Protein AF-A0A7W3Z6Q0-F1 (afdb_monomer)

pLDDT: mean 88.51, std 4.12, range [71.19, 93.31]

Secondary structure (DSSP, 8-state):
--EEEE--SSTTPPPPTTHHHHHHHHHHHTTT--SEEEEEEETTTTEEEEEEE--SS-HHHHHHHHHHHHHHH-

Mean predicted aligned error: 3.75 Å

Sequence (74 aa):
MANLEFKPYLLTEEKPKEFEDFRNLTSELLKDIEGDITFYHIATLGKFEITSNNLKLDQNKLNSFINEISDYLI

Radius of gyration: 11.49 Å; Cα contacts (8 Å, |Δi|>4): 109; chains: 1; bounding box: 27×22×28 Å

Structure (mmCIF, N/CA/C/O backbone):
data_AF-A0A7W3Z6Q0-F1
#
_entry.id   AF-A0A7W3Z6Q0-F1
#
loop_
_atom_site.group_PDB
_atom_site.id
_atom_site.type_symbol
_atom_site.label_atom_id
_atom_site.label_alt_id
_atom_site.label_comp_id
_atom_site.label_asym_id
_atom_site.label_entity_id
_atom_site.label_seq_id
_atom_site.pdbx_PDB_ins_code
_atom_site.Cartn_x
_atom_site.Cartn_y
_atom_site.Cartn_z
_atom_site.occupancy
_atom_site.B_iso_or_equiv
_atom_site.auth_seq_id
_atom_site.auth_comp_id
_atom_site.auth_asym_id
_atom_site.auth_atom_id
_atom_site.pdbx_PDB_model_num
ATOM 1 N N . MET A 1 1 ? -12.113 7.600 7.143 1.00 80.94 1 MET A N 1
ATOM 2 C CA . MET A 1 1 ? -11.514 6.965 5.956 1.00 80.94 1 MET A CA 1
ATOM 3 C C . MET A 1 1 ? -10.045 7.326 5.897 1.00 80.94 1 MET A C 1
ATOM 5 O O . MET A 1 1 ? -9.721 8.504 6.032 1.00 80.94 1 MET A O 1
ATOM 9 N N . ALA A 1 2 ? -9.188 6.319 5.729 1.00 84.00 2 ALA A N 1
ATOM 10 C CA . ALA A 1 2 ? -7.750 6.505 5.645 1.00 84.00 2 ALA A CA 1
ATOM 11 C C . ALA A 1 2 ? -7.384 7.306 4.390 1.00 84.00 2 ALA A C 1
ATOM 13 O O . ALA A 1 2 ? -7.883 7.037 3.295 1.00 84.00 2 ALA A O 1
ATOM 14 N N . ASN A 1 3 ? -6.502 8.281 4.547 1.00 88.44 3 ASN A N 1
ATOM 15 C CA . ASN A 1 3 ? -5.928 9.034 3.452 1.00 88.44 3 ASN A CA 1
ATOM 16 C C . ASN A 1 3 ? -4.702 8.285 2.911 1.00 88.44 3 ASN A C 1
ATOM 18 O O . ASN A 1 3 ? -3.789 7.946 3.662 1.00 88.44 3 ASN A O 1
ATOM 22 N N . LEU A 1 4 ? -4.710 7.991 1.612 1.00 89.88 4 LEU A N 1
ATOM 23 C CA . LEU A 1 4 ? -3.693 7.179 0.945 1.00 89.88 4 LEU A CA 1
ATOM 24 C C . LEU A 1 4 ? -2.849 8.074 0.035 1.00 89.88 4 LEU A C 1
ATOM 26 O O . LEU A 1 4 ? -3.363 8.590 -0.963 1.00 89.88 4 LEU A O 1
ATOM 30 N N . GLU A 1 5 ? -1.565 8.232 0.350 1.00 90.69 5 GLU A N 1
ATOM 31 C CA . GLU A 1 5 ? -0.641 9.082 -0.405 1.00 90.69 5 GLU A CA 1
ATOM 32 C C . GLU A 1 5 ? 0.461 8.257 -1.078 1.00 90.69 5 GLU A C 1
ATOM 34 O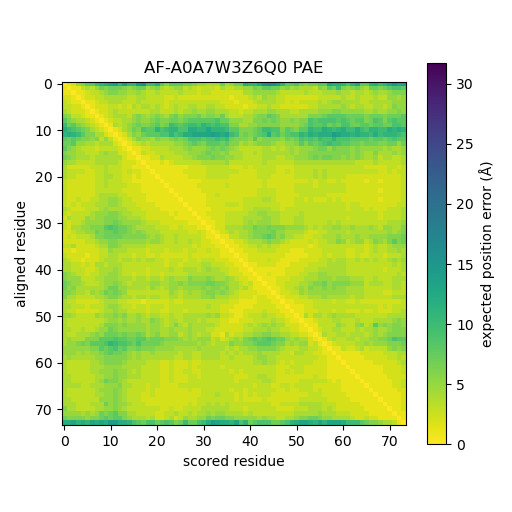 O . GLU A 1 5 ? 1.066 7.384 -0.461 1.00 90.69 5 GLU A O 1
ATOM 39 N N . PHE A 1 6 ? 0.752 8.554 -2.346 1.00 89.50 6 PHE A N 1
ATOM 40 C CA . PHE A 1 6 ? 1.944 8.035 -3.014 1.00 89.50 6 PHE A CA 1
ATOM 41 C C . PHE A 1 6 ? 3.102 9.006 -2.822 1.00 89.50 6 PHE A C 1
ATOM 43 O O . PHE A 1 6 ? 2.997 10.175 -3.195 1.00 89.50 6 PHE A O 1
ATOM 50 N N . LYS A 1 7 ? 4.227 8.498 -2.331 1.00 89.94 7 LYS A N 1
ATOM 51 C CA . LYS A 1 7 ? 5.489 9.214 -2.276 1.00 89.94 7 LYS A CA 1
ATOM 52 C C . LYS A 1 7 ? 6.555 8.400 -3.005 1.00 89.94 7 LYS A C 1
ATOM 54 O O . LYS A 1 7 ? 6.878 7.298 -2.562 1.00 89.94 7 LYS A O 1
ATOM 59 N N . PRO A 1 8 ? 7.115 8.924 -4.104 1.00 84.44 8 PRO A N 1
ATOM 60 C CA . PRO A 1 8 ? 8.187 8.234 -4.796 1.00 84.44 8 PRO A CA 1
ATOM 61 C C . PRO A 1 8 ? 9.430 8.151 -3.900 1.00 84.44 8 PRO A C 1
ATOM 63 O O . PRO A 1 8 ? 9.691 9.054 -3.094 1.00 84.44 8 PRO A O 1
ATOM 66 N N . TYR A 1 9 ? 10.194 7.069 -4.034 1.00 78.12 9 TYR A N 1
ATOM 67 C CA . TYR A 1 9 ? 11.447 6.894 -3.304 1.00 78.12 9 TYR A CA 1
ATOM 68 C C . TYR A 1 9 ? 12.538 7.795 -3.898 1.00 78.12 9 TYR A C 1
ATOM 70 O O . TYR A 1 9 ? 13.286 8.447 -3.166 1.00 78.12 9 TYR A O 1
ATOM 78 N N . LEU A 1 10 ? 12.577 7.903 -5.230 1.00 79.94 10 LEU A N 1
ATOM 79 C CA . LEU A 1 10 ? 13.419 8.850 -5.964 1.00 79.94 10 LEU A CA 1
ATOM 80 C C . LEU A 1 10 ? 12.570 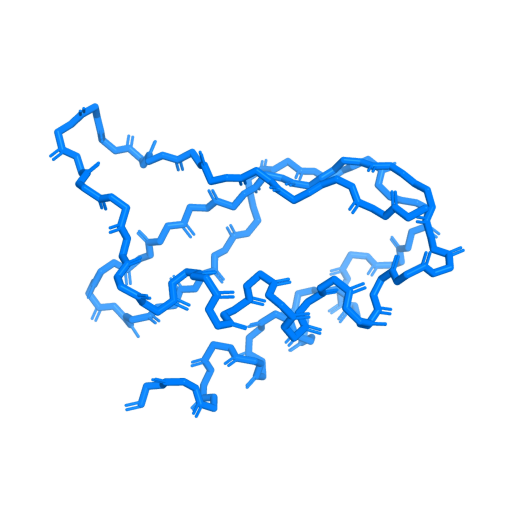9.977 -6.554 1.00 79.94 10 LEU A C 1
ATOM 82 O O . LEU A 1 10 ? 11.522 9.728 -7.129 1.00 79.94 10 LEU A O 1
ATOM 86 N N . LEU A 1 11 ? 13.052 11.223 -6.529 1.00 77.50 11 LEU A N 1
ATOM 87 C CA . LEU A 1 11 ? 12.319 12.379 -7.086 1.00 77.50 11 LEU A CA 1
ATOM 88 C C . LEU A 1 11 ? 11.945 12.242 -8.576 1.00 77.50 11 LEU A C 1
ATOM 90 O O . LEU A 1 11 ? 11.091 12.977 -9.060 1.00 77.50 11 LEU A O 1
ATOM 94 N N . THR A 1 12 ? 12.603 11.337 -9.300 1.00 79.00 12 THR A N 1
ATOM 95 C CA . THR A 1 12 ? 12.377 11.061 -10.723 1.00 79.00 12 THR A CA 1
ATOM 96 C C . THR A 1 12 ? 11.428 9.892 -10.980 1.00 79.00 12 THR A C 1
ATOM 98 O O . THR A 1 12 ? 11.156 9.598 -12.140 1.00 79.00 12 THR A O 1
ATOM 101 N N . GLU A 1 13 ? 10.979 9.175 -9.946 1.00 80.12 13 GLU A N 1
ATOM 102 C CA . GLU A 1 13 ? 10.033 8.076 -10.123 1.00 80.12 13 GLU A CA 1
ATOM 103 C C . GLU A 1 13 ? 8.648 8.616 -10.456 1.00 80.12 13 GLU A C 1
ATOM 105 O O . GLU A 1 13 ? 8.053 9.404 -9.716 1.00 80.12 13 GLU A O 1
ATOM 110 N N . GLU A 1 14 ? 8.125 8.149 -11.582 1.00 83.94 14 GLU A N 1
ATOM 111 C CA . GLU A 1 14 ? 6.731 8.356 -11.923 1.00 83.94 14 GLU A CA 1
ATOM 112 C C . GLU A 1 14 ? 5.840 7.481 -11.043 1.00 83.94 14 GLU A C 1
ATOM 114 O O . GLU A 1 14 ? 6.205 6.386 -10.605 1.00 83.94 14 GLU A O 1
ATOM 119 N N . LYS A 1 15 ? 4.631 7.977 -10.800 1.00 86.00 15 LYS A N 1
ATOM 120 C CA . LYS A 1 15 ? 3.594 7.213 -10.125 1.00 86.00 15 LYS A CA 1
ATOM 121 C C . LYS A 1 15 ? 3.236 5.978 -10.973 1.00 86.00 15 LYS A C 1
ATOM 123 O O . LYS A 1 15 ? 2.903 6.156 -12.146 1.00 86.00 15 LYS A O 1
ATOM 128 N N . PRO A 1 16 ? 3.269 4.756 -10.412 1.00 88.00 16 PRO A N 1
ATOM 129 C CA . PRO A 1 16 ? 2.945 3.540 -11.157 1.00 88.00 16 PRO A CA 1
ATOM 130 C C . PRO A 1 16 ? 1.504 3.557 -11.659 1.00 88.00 16 PRO A C 1
ATOM 132 O O . PRO A 1 16 ? 0.624 4.135 -11.011 1.00 88.00 16 PRO A O 1
ATOM 135 N N . LYS A 1 17 ? 1.245 2.884 -12.783 1.00 88.50 17 LYS A N 1
ATOM 136 C CA . LYS A 1 17 ? -0.107 2.795 -13.362 1.00 88.50 17 LYS A CA 1
ATOM 137 C C . LYS A 1 17 ? -1.057 2.047 -12.430 1.00 88.50 17 LYS A C 1
ATOM 139 O O . LYS A 1 17 ? -2.215 2.421 -12.292 1.00 88.50 17 LYS A O 1
ATOM 144 N N . GLU A 1 18 ? -0.511 1.056 -11.743 1.00 89.25 18 GLU A N 1
ATOM 145 C CA . GLU A 1 18 ? -1.168 0.155 -10.807 1.00 89.25 18 GLU A CA 1
ATOM 146 C C . GLU A 1 18 ? -1.551 0.867 -9.500 1.00 89.25 18 GLU A C 1
ATOM 148 O O . GLU A 1 18 ? -2.354 0.348 -8.728 1.00 89.25 18 GLU A O 1
ATOM 153 N N . PHE A 1 19 ? -1.017 2.070 -9.232 1.00 90.38 19 PHE A N 1
ATOM 154 C CA . PHE A 1 19 ? -1.275 2.751 -7.963 1.00 90.38 19 PHE A CA 1
ATOM 155 C C . PHE A 1 19 ? -2.742 3.144 -7.790 1.00 90.38 19 PHE A C 1
ATOM 157 O O . PHE A 1 19 ? -3.233 3.108 -6.667 1.00 90.38 19 PHE A O 1
ATOM 164 N N . GLU A 1 20 ? -3.454 3.552 -8.844 1.00 90.94 20 GLU A N 1
ATOM 165 C CA . GLU A 1 20 ? -4.874 3.905 -8.681 1.00 90.94 20 GLU A CA 1
ATOM 166 C C . GLU A 1 20 ? -5.718 2.677 -8.326 1.00 90.94 20 GLU A C 1
ATOM 168 O O . GLU A 1 20 ? -6.564 2.759 -7.436 1.00 90.94 20 GLU A O 1
ATOM 173 N N . ASP A 1 21 ? -5.434 1.523 -8.932 1.00 92.75 21 ASP A N 1
ATOM 174 C CA . ASP A 1 21 ? -6.113 0.268 -8.602 1.00 92.75 21 ASP A CA 1
ATOM 175 C C . ASP A 1 21 ? -5.763 -0.190 -7.181 1.00 92.75 21 ASP A C 1
ATOM 177 O O . ASP A 1 21 ? -6.654 -0.491 -6.381 1.00 92.75 21 ASP A O 1
ATOM 181 N N . PHE A 1 22 ? -4.478 -0.125 -6.819 1.00 93.31 22 PHE A N 1
ATOM 182 C CA . PHE A 1 22 ? -3.999 -0.370 -5.459 1.00 93.31 22 PHE A CA 1
ATOM 183 C C . PHE A 1 22 ? -4.692 0.537 -4.440 1.00 93.31 22 PHE A C 1
ATOM 185 O O . PHE A 1 22 ? -5.179 0.070 -3.407 1.00 93.31 22 PHE A O 1
ATOM 192 N N . ARG A 1 23 ? -4.768 1.839 -4.730 1.00 91.81 23 ARG A N 1
ATOM 193 C CA . ARG A 1 23 ? -5.392 2.842 -3.869 1.00 91.81 23 ARG A CA 1
ATOM 194 C C . ARG A 1 23 ? -6.876 2.564 -3.699 1.00 91.81 23 ARG A C 1
ATOM 196 O O . ARG A 1 23 ? -7.358 2.641 -2.575 1.00 91.81 23 ARG A O 1
ATOM 203 N N . ASN A 1 24 ? -7.589 2.218 -4.767 1.00 92.81 24 ASN A N 1
ATOM 204 C CA . ASN A 1 24 ? -9.014 1.906 -4.697 1.00 92.81 24 ASN A CA 1
ATOM 205 C C . ASN A 1 24 ? -9.267 0.690 -3.795 1.00 92.81 24 ASN A C 1
ATOM 207 O O . ASN A 1 24 ? -10.032 0.799 -2.834 1.00 92.81 24 ASN A O 1
ATOM 211 N N . LEU A 1 25 ? -8.560 -0.421 -4.026 1.00 93.00 25 LEU A N 1
ATOM 212 C CA . LEU A 1 25 ? -8.679 -1.640 -3.213 1.00 93.00 25 LEU A CA 1
ATOM 213 C C . LEU A 1 25 ? -8.312 -1.390 -1.743 1.00 93.00 25 LEU A C 1
ATOM 215 O O . LEU A 1 25 ? -9.037 -1.787 -0.830 1.00 93.00 25 LEU A O 1
ATOM 219 N N . THR A 1 26 ? -7.218 -0.667 -1.511 1.00 91.19 26 THR A N 1
ATOM 220 C CA . THR A 1 26 ? -6.753 -0.329 -0.161 1.00 91.19 26 THR A CA 1
ATOM 221 C C . THR A 1 26 ? -7.718 0.630 0.542 1.00 91.19 26 THR A C 1
ATOM 223 O O . THR A 1 26 ? -7.951 0.505 1.744 1.00 91.19 26 THR A O 1
ATOM 226 N N . SER A 1 27 ? -8.328 1.568 -0.190 1.00 90.94 27 SER A N 1
ATOM 227 C CA . SER A 1 27 ? -9.286 2.528 0.371 1.00 90.94 27 SER A CA 1
ATOM 228 C C . SER A 1 27 ? -10.585 1.863 0.812 1.00 90.94 27 SER A C 1
ATOM 230 O O . SER A 1 27 ? -11.118 2.225 1.857 1.00 90.94 27 SER A O 1
ATOM 232 N N . GLU A 1 28 ? -11.050 0.848 0.077 1.00 91.00 28 GLU A N 1
ATOM 233 C CA . GLU A 1 28 ? -12.217 0.045 0.451 1.00 91.00 28 GLU A CA 1
ATOM 234 C C . GLU A 1 28 ? -11.944 -0.731 1.747 1.00 91.00 28 GLU A C 1
ATOM 236 O O . GLU A 1 28 ? -12.781 -0.753 2.651 1.00 91.00 28 GLU A O 1
ATOM 241 N N . LEU A 1 29 ? -10.745 -1.311 1.874 1.00 87.94 29 LEU A N 1
ATOM 242 C CA . LEU A 1 29 ? -10.325 -2.068 3.056 1.00 87.94 29 LEU A CA 1
ATOM 243 C C . LEU A 1 29 ? -10.151 -1.178 4.299 1.00 87.94 29 LEU A C 1
ATOM 245 O O . LEU A 1 29 ? -10.399 -1.621 5.420 1.00 87.94 29 LEU A O 1
ATOM 249 N N . LEU A 1 30 ? -9.756 0.083 4.110 1.00 89.62 30 LEU A N 1
ATOM 250 C CA . LEU A 1 30 ? -9.501 1.049 5.184 1.00 89.62 30 LEU A CA 1
ATOM 251 C C . LEU A 1 30 ? -10.600 2.118 5.334 1.00 89.62 30 LEU A C 1
ATOM 253 O O . LEU A 1 30 ? -10.384 3.142 5.993 1.00 89.62 30 LEU A O 1
ATOM 257 N N . LYS A 1 31 ? -11.784 1.907 4.745 1.00 90.12 31 LYS A N 1
ATOM 258 C CA . LYS A 1 31 ? -12.851 2.924 4.688 1.00 90.12 31 LYS A CA 1
ATOM 259 C C . LYS A 1 31 ? -13.318 3.407 6.063 1.00 90.12 31 LYS A C 1
ATOM 261 O O . LYS A 1 31 ? -13.520 4.608 6.258 1.00 90.12 31 LYS A O 1
ATOM 266 N N . ASP A 1 32 ? -13.383 2.491 7.027 1.00 90.50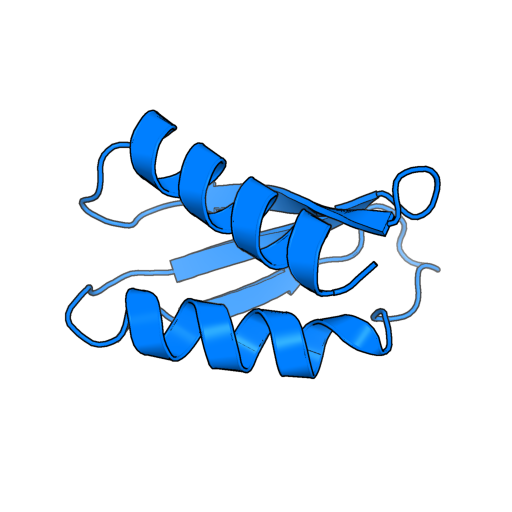 32 ASP A N 1
ATOM 267 C CA . ASP A 1 32 ? -13.868 2.742 8.391 1.00 90.50 32 ASP A CA 1
ATOM 268 C C . ASP A 1 32 ? -12.753 3.151 9.369 1.00 90.50 32 ASP A C 1
ATOM 270 O O . ASP A 1 32 ? -12.997 3.347 10.559 1.00 90.50 32 ASP A O 1
ATOM 274 N N . ILE A 1 33 ? -11.516 3.283 8.885 1.00 88.94 33 ILE A N 1
ATOM 275 C CA . ILE A 1 33 ? -10.358 3.648 9.703 1.00 88.94 33 ILE A CA 1
ATOM 276 C C . ILE A 1 33 ? -10.007 5.109 9.423 1.00 88.94 33 ILE A C 1
ATOM 278 O O . ILE A 1 33 ? -10.151 5.602 8.305 1.00 88.94 33 ILE A O 1
ATOM 282 N N . GLU A 1 34 ? -9.584 5.836 10.450 1.00 89.94 34 GLU A N 1
ATOM 283 C CA . GLU A 1 34 ? -9.080 7.204 10.321 1.00 89.94 34 GLU A CA 1
ATOM 284 C C . GLU A 1 34 ? -7.556 7.231 10.419 1.00 89.94 34 GLU A C 1
ATOM 286 O O . GLU A 1 34 ? -6.965 6.491 11.212 1.00 89.94 34 GLU A O 1
ATOM 291 N N . GLY A 1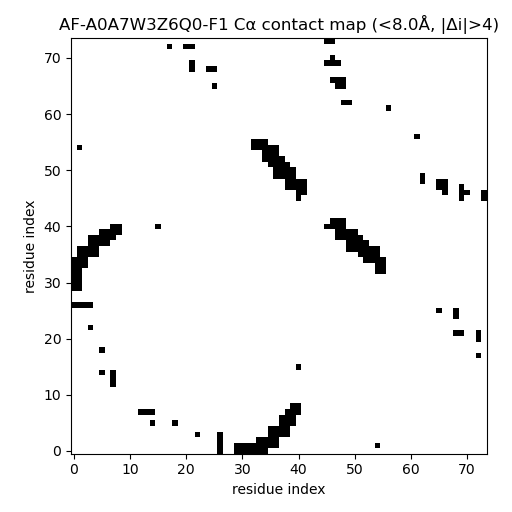 35 ? -6.947 8.107 9.620 1.00 89.56 35 GLY A N 1
ATOM 292 C CA . GLY A 1 35 ? -5.511 8.353 9.581 1.00 89.56 35 GLY A CA 1
ATOM 293 C C . GLY A 1 35 ? -4.994 8.532 8.156 1.00 89.56 35 GLY A C 1
ATOM 294 O O . GLY A 1 35 ? -5.765 8.654 7.209 1.00 89.56 35 GLY A O 1
ATOM 295 N N . ASP A 1 36 ? -3.681 8.516 8.021 1.00 91.25 36 ASP A N 1
ATOM 296 C CA . ASP A 1 36 ? -2.893 8.719 6.826 1.00 91.25 36 ASP A CA 1
ATOM 297 C C . ASP A 1 36 ? -1.876 7.590 6.714 1.00 91.25 36 ASP A C 1
ATOM 299 O O . ASP A 1 36 ? -1.252 7.153 7.693 1.00 91.25 36 ASP A O 1
ATOM 303 N N . ILE A 1 37 ? -1.686 7.149 5.483 1.00 92.12 37 ILE A N 1
ATOM 304 C CA . ILE A 1 37 ? -0.672 6.179 5.133 1.00 92.12 37 ILE A CA 1
ATOM 305 C C . ILE A 1 37 ? -0.015 6.597 3.824 1.00 92.12 37 ILE A C 1
ATOM 307 O O . ILE A 1 37 ? -0.671 6.954 2.842 1.00 92.12 37 ILE A O 1
ATOM 311 N N . THR A 1 38 ? 1.311 6.579 3.837 1.00 92.25 38 THR A N 1
ATOM 312 C CA . THR A 1 38 ? 2.130 6.959 2.694 1.00 92.25 38 THR A CA 1
ATOM 313 C C . THR A 1 38 ? 2.820 5.725 2.149 1.00 92.25 38 THR A C 1
ATOM 315 O O . THR A 1 38 ? 3.487 4.998 2.891 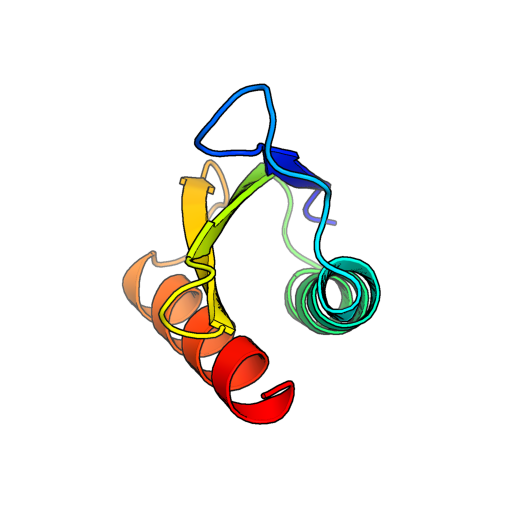1.00 92.25 38 THR A O 1
ATOM 318 N N . PHE A 1 39 ? 2.716 5.524 0.844 1.00 91.50 39 PHE A N 1
ATOM 319 C CA . PHE A 1 39 ? 3.278 4.383 0.139 1.00 91.50 39 PHE A CA 1
ATOM 320 C C . PHE A 1 39 ? 4.389 4.808 -0.803 1.00 91.50 39 PHE A C 1
ATOM 322 O O . PHE A 1 39 ? 4.353 5.908 -1.348 1.00 91.50 39 PHE A O 1
ATOM 329 N N . TYR A 1 40 ? 5.315 3.896 -1.056 1.00 91.12 40 TYR A N 1
ATOM 330 C CA . TYR A 1 40 ? 6.235 3.965 -2.183 1.00 91.12 40 TYR A CA 1
ATOM 331 C C . TYR A 1 40 ? 6.145 2.674 -2.996 1.00 91.12 40 TYR A C 1
ATOM 333 O O . TYR A 1 40 ? 5.589 1.679 -2.529 1.00 91.12 40 TYR A O 1
ATOM 341 N N . HIS A 1 41 ? 6.660 2.699 -4.223 1.00 90.38 41 HIS A N 1
ATOM 342 C CA . HIS A 1 41 ? 6.639 1.548 -5.118 1.00 90.38 41 HIS A CA 1
ATOM 343 C C . HIS A 1 41 ? 8.044 0.992 -5.318 1.00 90.38 41 HIS A C 1
ATOM 345 O O . HIS A 1 41 ? 8.966 1.721 -5.676 1.00 90.38 41 HIS A O 1
ATOM 351 N N . ILE A 1 42 ? 8.196 -0.313 -5.131 1.00 89.12 42 ILE A N 1
ATOM 352 C CA . ILE A 1 42 ? 9.419 -1.047 -5.421 1.00 89.12 42 ILE A CA 1
ATOM 353 C C . ILE A 1 42 ? 9.310 -1.580 -6.847 1.00 89.12 42 ILE A C 1
ATOM 355 O O . ILE A 1 42 ? 8.854 -2.700 -7.069 1.00 89.12 42 ILE A O 1
ATOM 359 N N . ALA A 1 43 ? 9.758 -0.786 -7.822 1.00 84.38 43 ALA A N 1
ATOM 360 C CA . ALA A 1 43 ? 9.633 -1.117 -9.244 1.00 84.38 43 ALA A CA 1
ATOM 361 C C . ALA A 1 43 ? 10.262 -2.466 -9.635 1.00 84.38 43 ALA A C 1
ATOM 363 O O . ALA A 1 43 ? 9.761 -3.144 -10.524 1.00 84.38 43 ALA A O 1
ATOM 364 N N . THR A 1 44 ? 11.335 -2.885 -8.957 1.00 86.38 44 THR A N 1
ATOM 365 C CA . THR A 1 44 ? 11.984 -4.186 -9.200 1.00 86.38 44 THR A CA 1
ATOM 366 C C . THR A 1 44 ? 11.136 -5.379 -8.765 1.00 86.38 44 THR A C 1
ATOM 368 O O . THR A 1 44 ? 11.353 -6.481 -9.263 1.00 86.38 44 THR A O 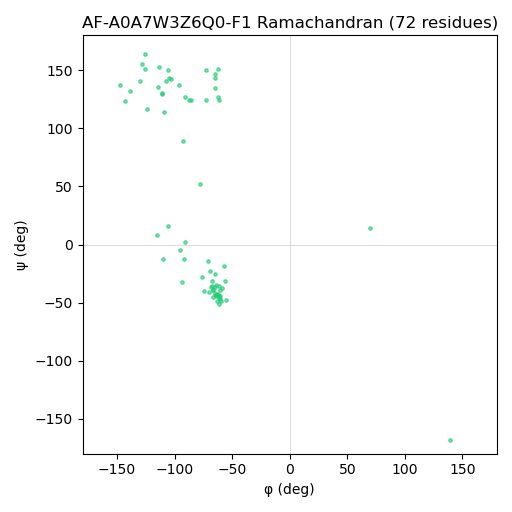1
ATOM 371 N N . LEU A 1 45 ? 10.200 -5.170 -7.836 1.00 85.69 45 LEU A N 1
ATOM 372 C CA . LEU A 1 45 ? 9.310 -6.198 -7.302 1.00 85.69 45 LEU A CA 1
ATOM 373 C C . LEU A 1 45 ? 7.855 -6.013 -7.748 1.00 85.69 45 LEU A C 1
ATOM 375 O O . LEU A 1 45 ? 7.064 -6.920 -7.532 1.00 85.69 45 LEU A O 1
ATOM 379 N N . GLY A 1 46 ? 7.501 -4.860 -8.326 1.00 85.69 46 GLY A N 1
ATOM 380 C CA . GLY A 1 46 ? 6.119 -4.485 -8.644 1.00 85.69 46 GLY A CA 1
ATOM 381 C C . GLY A 1 46 ? 5.253 -4.190 -7.412 1.00 85.69 46 GLY A C 1
ATOM 382 O O . GLY A 1 46 ? 4.034 -4.174 -7.514 1.00 85.69 46 GLY A O 1
ATOM 383 N N . LYS A 1 47 ? 5.857 -4.006 -6.229 1.00 90.06 47 LYS A N 1
ATOM 384 C CA . LYS A 1 47 ? 5.137 -3.977 -4.942 1.00 90.06 47 LYS A CA 1
ATOM 385 C C . LYS A 1 47 ? 5.014 -2.585 -4.354 1.00 90.06 47 LYS A C 1
ATOM 387 O O . LYS A 1 47 ? 5.918 -1.765 -4.510 1.00 90.06 47 LYS A O 1
ATOM 392 N N . PHE A 1 48 ? 3.943 -2.349 -3.602 1.00 91.25 48 PHE A N 1
ATOM 393 C CA . PHE A 1 48 ? 3.814 -1.164 -2.761 1.00 91.25 48 PHE A CA 1
ATOM 394 C C . PHE A 1 48 ? 4.226 -1.472 -1.327 1.00 91.25 48 PHE A C 1
ATOM 396 O O . PHE A 1 48 ? 3.850 -2.492 -0.758 1.00 91.25 48 PHE A O 1
ATOM 403 N N . GLU A 1 49 ? 4.969 -0.554 -0.724 1.00 90.06 49 GLU A N 1
ATOM 404 C CA . GLU A 1 49 ? 5.361 -0.635 0.677 1.00 90.06 49 GLU A CA 1
ATOM 405 C C . GLU A 1 49 ? 5.019 0.652 1.421 1.00 90.06 49 GLU A C 1
ATOM 407 O O . GLU A 1 49 ? 4.917 1.736 0.844 1.00 90.06 49 GLU A O 1
ATOM 412 N N . ILE A 1 50 ? 4.847 0.528 2.734 1.00 91.12 50 ILE A N 1
ATOM 413 C CA . ILE A 1 50 ? 4.469 1.635 3.607 1.00 91.12 50 ILE A CA 1
ATOM 414 C C . ILE A 1 50 ? 5.718 2.369 4.083 1.00 91.12 50 ILE A C 1
ATOM 416 O O . ILE A 1 50 ? 6.584 1.784 4.727 1.00 91.12 50 ILE A O 1
ATOM 420 N N . THR A 1 51 ? 5.773 3.676 3.840 1.00 89.94 51 THR A N 1
ATOM 421 C CA . THR A 1 51 ? 6.813 4.561 4.397 1.00 89.94 51 THR A CA 1
ATOM 422 C C . THR A 1 51 ? 6.392 5.225 5.704 1.00 89.94 51 THR A C 1
ATOM 424 O O . THR A 1 51 ? 7.232 5.491 6.560 1.00 89.94 51 THR A O 1
ATOM 427 N N . SER A 1 52 ? 5.100 5.513 5.863 1.00 90.12 52 SER A N 1
ATOM 428 C CA . SER A 1 52 ? 4.537 6.181 7.036 1.00 90.12 52 SER A CA 1
ATOM 429 C C . SER A 1 52 ? 3.130 5.661 7.288 1.00 90.12 52 SER A C 1
ATOM 431 O O . SER A 1 52 ? 2.362 5.511 6.342 1.00 90.12 52 SER A O 1
ATOM 433 N N . ASN A 1 53 ? 2.796 5.398 8.549 1.00 91.25 53 ASN A N 1
ATOM 434 C CA . ASN A 1 53 ? 1.485 4.923 8.978 1.00 91.25 53 ASN A CA 1
ATOM 435 C C . ASN A 1 53 ? 1.129 5.554 10.327 1.00 91.25 53 ASN A C 1
ATOM 437 O O . ASN A 1 53 ? 1.869 5.381 11.297 1.00 91.25 53 ASN A O 1
ATOM 441 N N . ASN A 1 54 ? -0.004 6.250 10.403 1.00 91.62 54 ASN A N 1
ATOM 442 C CA . ASN A 1 54 ? -0.559 6.746 11.668 1.00 91.62 54 ASN A CA 1
ATOM 443 C C . ASN A 1 54 ? -1.916 6.095 12.022 1.00 91.62 54 ASN A C 1
ATOM 445 O O . ASN A 1 54 ? -2.575 6.510 12.979 1.00 91.62 54 ASN A O 1
ATOM 449 N N . LEU A 1 55 ? -2.334 5.079 11.260 1.00 89.00 55 LEU A N 1
ATOM 450 C CA . LEU A 1 55 ? -3.591 4.372 11.467 1.00 89.00 55 LEU A CA 1
ATOM 451 C C . LEU A 1 55 ? -3.565 3.645 12.812 1.00 89.00 55 LEU A C 1
ATOM 453 O O . LEU A 1 55 ? -2.566 3.037 13.203 1.00 89.00 55 LEU A O 1
ATOM 457 N N . LYS A 1 56 ? -4.714 3.611 13.493 1.00 87.31 56 LYS A N 1
ATOM 458 C CA . LYS A 1 56 ? -4.923 2.771 14.685 1.00 87.31 56 LYS A CA 1
ATOM 459 C C . LYS A 1 56 ? -5.181 1.309 14.297 1.00 87.31 56 LYS A C 1
ATOM 461 O O . LYS A 1 56 ? -6.177 0.719 14.710 1.00 87.31 56 LYS A O 1
ATOM 466 N N . LEU A 1 57 ? -4.297 0.739 13.481 1.00 85.25 57 LEU A N 1
ATOM 467 C CA . LEU A 1 57 ? -4.339 -0.649 13.031 1.00 85.25 57 LEU A CA 1
ATOM 468 C C . LEU A 1 57 ? -3.006 -1.342 13.337 1.00 85.25 57 LEU A C 1
ATOM 470 O O . LEU A 1 57 ? -1.950 -0.715 13.357 1.00 85.25 57 LEU A O 1
ATOM 474 N N . ASP A 1 58 ? -3.060 -2.652 13.557 1.00 88.94 58 ASP A N 1
ATOM 475 C CA . ASP A 1 58 ? -1.868 -3.479 13.701 1.00 88.94 58 ASP A CA 1
ATOM 476 C C . ASP A 1 58 ? -1.010 -3.450 12.423 1.00 88.94 58 ASP A C 1
ATOM 478 O O . ASP A 1 58 ? -1.482 -3.783 11.333 1.00 88.94 58 ASP A O 1
ATOM 482 N N . GLN A 1 59 ? 0.264 -3.077 12.567 1.00 86.69 59 GLN A N 1
ATOM 483 C CA . GLN A 1 59 ? 1.187 -2.909 11.442 1.00 86.69 59 GLN A CA 1
ATOM 484 C C . GLN A 1 59 ? 1.407 -4.211 10.654 1.00 86.69 59 GLN A C 1
ATOM 486 O O . GLN A 1 59 ? 1.530 -4.169 9.432 1.00 86.69 59 GLN A O 1
ATOM 491 N N . ASN A 1 60 ? 1.438 -5.371 11.321 1.00 89.75 60 ASN A N 1
ATOM 492 C CA . ASN A 1 60 ? 1.681 -6.650 10.648 1.00 89.75 60 ASN A CA 1
ATOM 493 C C . ASN A 1 60 ? 0.491 -7.054 9.777 1.00 89.75 60 ASN A C 1
ATOM 495 O O . ASN A 1 60 ? 0.676 -7.508 8.645 1.00 89.75 60 ASN A O 1
ATOM 499 N N . LYS A 1 61 ? -0.734 -6.845 10.275 1.00 89.25 61 LYS A N 1
ATOM 500 C CA . LYS A 1 61 ? -1.953 -7.037 9.480 1.00 89.25 61 LYS A CA 1
ATOM 501 C C . LYS A 1 61 ? -1.979 -6.110 8.273 1.00 89.25 61 LYS A C 1
ATOM 503 O O . LYS A 1 61 ? -2.247 -6.570 7.170 1.00 89.25 61 LYS A O 1
ATOM 508 N N . LEU A 1 62 ? -1.653 -4.834 8.473 1.00 90.38 62 LEU A N 1
ATOM 509 C CA . LEU A 1 62 ? -1.627 -3.850 7.395 1.00 90.38 62 LEU A CA 1
ATOM 510 C C . LEU A 1 62 ? -0.635 -4.232 6.291 1.00 90.38 62 LEU A C 1
ATOM 512 O O . LEU A 1 62 ? -1.001 -4.260 5.119 1.00 90.38 62 LEU A O 1
ATOM 516 N N . ASN A 1 63 ? 0.592 -4.594 6.674 1.00 90.44 63 ASN A N 1
ATOM 517 C CA . ASN A 1 63 ? 1.619 -5.054 5.740 1.00 90.44 63 ASN A CA 1
ATOM 518 C C . ASN A 1 63 ? 1.180 -6.315 4.982 1.00 90.44 63 ASN A C 1
ATOM 520 O O . ASN A 1 63 ? 1.452 -6.432 3.791 1.00 90.44 63 ASN A O 1
ATOM 524 N N . SER A 1 64 ? 0.496 -7.246 5.654 1.00 91.62 64 SER A N 1
ATOM 525 C CA . SER A 1 64 ? -0.009 -8.466 5.010 1.00 91.62 64 SER A CA 1
ATOM 526 C C . SER A 1 64 ? -1.035 -8.129 3.925 1.00 91.62 64 SER A C 1
ATOM 528 O O . SER A 1 64 ? -0.866 -8.556 2.789 1.00 91.62 64 SER A O 1
ATOM 530 N N . PHE A 1 65 ? -2.020 -7.276 4.228 1.00 90.94 65 PHE A N 1
ATOM 531 C CA . PHE A 1 65 ? -3.026 -6.856 3.245 1.00 90.94 65 PHE A CA 1
ATOM 532 C C . PHE A 1 65 ? -2.423 -6.110 2.055 1.00 90.94 65 PHE A C 1
ATOM 534 O O . PHE A 1 65 ? -2.800 -6.351 0.915 1.00 90.94 65 PHE A O 1
ATOM 541 N N . ILE A 1 66 ? -1.473 -5.210 2.300 1.00 90.88 66 ILE A N 1
ATOM 542 C CA . ILE A 1 66 ? -0.830 -4.440 1.228 1.00 90.88 66 ILE A CA 1
ATOM 543 C C . ILE A 1 66 ? -0.003 -5.338 0.314 1.00 90.88 66 ILE A C 1
ATOM 545 O O . ILE A 1 66 ? -0.028 -5.151 -0.903 1.00 90.88 66 ILE A O 1
ATOM 549 N N . ASN A 1 67 ? 0.690 -6.325 0.883 1.00 90.56 67 ASN A N 1
ATOM 550 C CA . ASN A 1 67 ? 1.406 -7.322 0.099 1.00 90.56 67 ASN A CA 1
ATOM 551 C C . ASN A 1 67 ? 0.445 -8.166 -0.741 1.00 90.56 67 ASN A C 1
ATOM 553 O O . ASN A 1 67 ? 0.701 -8.340 -1.924 1.00 90.56 67 ASN A O 1
ATOM 557 N N . GLU A 1 68 ? -0.674 -8.619 -0.171 1.00 92.44 68 GLU A N 1
ATOM 558 C CA . GLU A 1 68 ? -1.694 -9.382 -0.902 1.00 92.44 68 GLU A CA 1
ATOM 559 C C . GLU A 1 68 ? -2.308 -8.578 -2.059 1.00 92.44 68 GLU A C 1
ATOM 561 O O . GLU A 1 68 ? -2.444 -9.099 -3.163 1.00 92.44 68 GLU A O 1
ATOM 566 N N . ILE A 1 69 ? -2.642 -7.301 -1.838 1.00 91.38 69 ILE A N 1
ATOM 567 C CA . ILE A 1 69 ? -3.165 -6.422 -2.896 1.00 91.38 69 ILE A CA 1
ATOM 568 C C . ILE A 1 69 ? -2.098 -6.188 -3.968 1.00 91.38 69 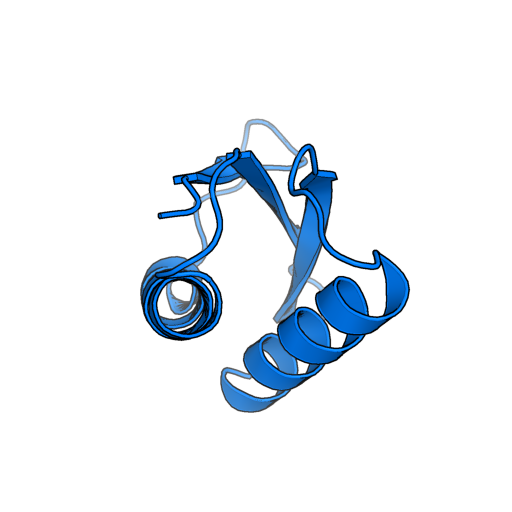ILE A C 1
ATOM 570 O O . ILE A 1 69 ? -2.413 -6.224 -5.154 1.00 91.38 69 ILE A O 1
ATOM 574 N N . SER A 1 70 ? -0.843 -5.964 -3.568 1.00 89.81 70 SER A N 1
ATOM 575 C CA . SER A 1 70 ? 0.259 -5.803 -4.520 1.00 89.81 70 SER A CA 1
ATOM 576 C C . SER A 1 70 ? 0.438 -7.064 -5.369 1.00 89.81 70 SER A C 1
ATOM 578 O O . SER A 1 70 ? 0.486 -6.962 -6.585 1.00 89.81 70 SER A O 1
ATOM 580 N N . ASP A 1 71 ? 0.450 -8.248 -4.752 1.00 90.50 71 ASP A N 1
ATOM 581 C CA . ASP A 1 71 ? 0.591 -9.534 -5.449 1.00 90.50 71 ASP A CA 1
ATOM 582 C C . ASP A 1 71 ? -0.590 -9.846 -6.386 1.00 90.50 71 ASP A C 1
ATOM 584 O O . ASP A 1 71 ? -0.422 -10.585 -7.349 1.00 90.50 71 ASP A O 1
ATOM 588 N N . TYR A 1 72 ? -1.779 -9.294 -6.126 1.00 90.31 72 TYR A N 1
ATOM 589 C CA . TYR A 1 72 ? -2.944 -9.428 -7.006 1.00 9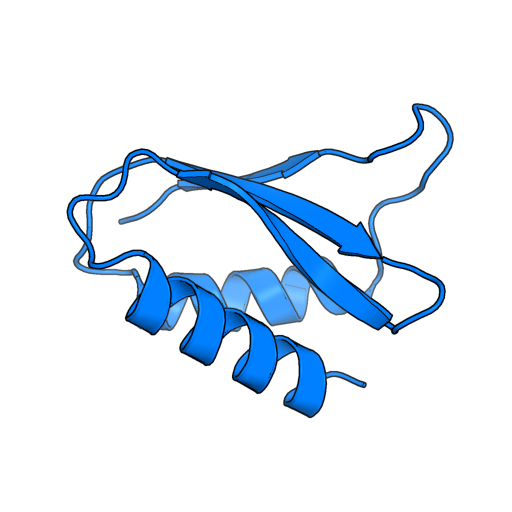0.31 72 TYR A CA 1
ATOM 590 C C . TYR A 1 72 ? -2.868 -8.543 -8.264 1.00 90.31 72 TYR A C 1
ATOM 592 O O . TYR A 1 72 ? -3.489 -8.866 -9.277 1.00 90.31 72 TYR A O 1
ATOM 600 N N . LEU A 1 73 ? -2.161 -7.411 -8.194 1.00 85.06 73 LEU A N 1
ATOM 601 C CA . LEU A 1 73 ? -2.094 -6.411 -9.268 1.00 85.06 73 LEU A CA 1
ATOM 602 C C . LEU A 1 73 ? -0.920 -6.618 -10.242 1.00 85.06 73 LEU A C 1
ATOM 604 O O . LEU A 1 73 ? -0.903 -5.972 -11.291 1.00 85.06 73 LEU A O 1
ATOM 608 N N . ILE A 1 74 ? 0.038 -7.484 -9.896 1.00 71.19 74 ILE A N 1
ATOM 609 C CA . ILE A 1 74 ? 1.219 -7.851 -10.702 1.00 71.19 74 ILE A CA 1
ATOM 610 C C . ILE A 1 74 ? 0.920 -9.112 -11.520 1.00 71.19 74 ILE A C 1
ATOM 612 O O . ILE A 1 74 ? 1.305 -9.143 -12.712 1.00 71.19 74 ILE A O 1
#

Nearest PDB structures (foldseek):
  2lt2-assembly1_A  TM=2.940E-01  e=1.758E+00  Bizionia argentinensis JUB59
  3p1z-assembly3_J  TM=3.597E-01  e=2.468E+00  Aeropyrum pernix
  2b2x-assembly2_B  TM=3.241E-01  e=3.464E+00  Rattus norvegicus
  8q3y-assembly1_B  TM=2.792E-01  e=5.959E+00  Thermoanaerobacter brockii subsp. finnii Ako-1

Solvent-accessible surface area (backbone atoms only — not comparable to full-atom values): 4385 Å² total; per-residue (Å²): 78,44,44,83,42,85,44,62,87,46,98,83,53,73,83,60,84,62,48,61,59,51,48,52,57,50,39,66,77,30,42,92,38,59,41,44,37,31,29,30,69,4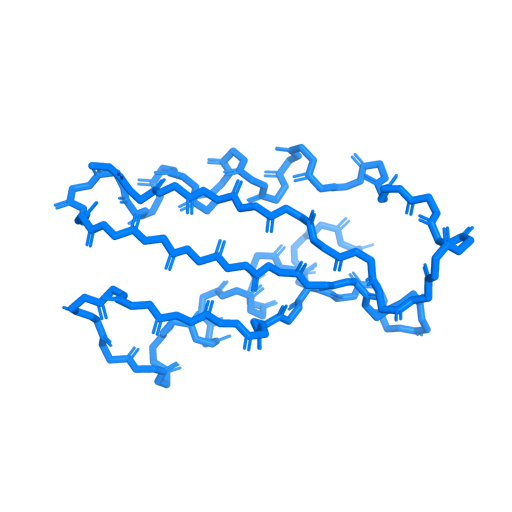2,76,93,75,60,32,56,46,78,79,45,76,64,48,93,61,64,64,67,61,51,53,50,52,43,46,53,54,25,66,72,75,104

Foldseek 3Di:
DEAEAEDEPDPPDDDDPCVVVLCVVVCVVCVVWDYYWYWYADVVLQAIDTPDTPIPDDPVVSRVVRRVSSVVSD